Protein AF-R5EPJ8-F1 (afdb_monomer_lite)

Foldseek 3Di:
DADEAFAAQPQPPPHCPVVVVVLVVVVVVVVVVVDDPVRCVLRYYYDHHYPVVQVVVVHDNRRVSSVCLCVDVVSVVSVVVVPDD

Secondary structure (DSSP, 8-state):
--EEEE--TT-TTT-SHHHHHHHHHHHHHHHHTT--HHHHHHHEEEE---HHHHHTTT---HHHHGGGGGGSHHHHHHHHHH---

pLDDT: mean 93.03, std 7.12, range [50.31, 98.62]

Sequence (85 aa):
MAIYIYMADGDEYYGSAKARSAYENLHEAYENAGWSDADIDQVLRIETPNNAFFNEKGIYNYHGGANVVFDDPDNLNWVISHSKG

Radius of gyration: 14.04 Å; chains: 1; bounding box: 34×26×39 Å

Structure (mmCIF, N/CA/C/O backbone):
data_AF-R5EPJ8-F1
#
_entry.id   AF-R5EPJ8-F1
#
loop_
_atom_site.group_PDB
_atom_site.id
_atom_site.type_symbol
_atom_site.label_atom_id
_atom_site.label_alt_id
_atom_site.label_comp_id
_atom_site.label_asym_id
_atom_site.label_entity_id
_atom_site.label_seq_id
_atom_site.pdbx_PDB_ins_code
_atom_site.Cartn_x
_atom_site.Cartn_y
_atom_site.Cartn_z
_atom_site.occupancy
_atom_site.B_iso_or_equiv
_atom_site.auth_seq_id
_atom_site.auth_comp_id
_atom_site.auth_asym_id
_atom_site.auth_atom_id
_atom_site.pdbx_PDB_model_num
ATOM 1 N N . MET A 1 1 ? -13.394 -2.328 6.938 1.00 83.44 1 MET A N 1
ATOM 2 C CA . MET A 1 1 ? -12.964 -2.010 5.560 1.00 83.44 1 MET A CA 1
ATOM 3 C C . MET A 1 1 ? -11.466 -2.205 5.522 1.00 83.44 1 MET A C 1
ATOM 5 O O . MET A 1 1 ? -10.826 -1.727 6.447 1.00 83.44 1 MET A O 1
ATOM 9 N N . ALA A 1 2 ? -10.948 -2.928 4.532 1.00 93.38 2 ALA A N 1
ATOM 10 C CA . ALA A 1 2 ? -9.510 -3.081 4.340 1.00 93.38 2 ALA A CA 1
ATOM 11 C C . ALA A 1 2 ? -8.994 -2.000 3.377 1.00 93.38 2 ALA A C 1
ATOM 13 O O . ALA A 1 2 ? -9.708 -1.615 2.448 1.00 93.38 2 ALA A O 1
ATOM 14 N N . ILE A 1 3 ? -7.785 -1.499 3.616 1.00 95.81 3 ILE A N 1
ATOM 15 C CA . ILE A 1 3 ? -7.133 -0.443 2.844 1.00 95.81 3 ILE A CA 1
ATOM 16 C C . ILE A 1 3 ? -5.772 -0.962 2.389 1.00 95.81 3 ILE A C 1
ATOM 18 O O . ILE A 1 3 ? -4.921 -1.298 3.210 1.00 95.81 3 ILE A O 1
ATOM 22 N N . TYR A 1 4 ? -5.563 -0.983 1.075 1.00 95.44 4 TYR A N 1
ATOM 23 C CA . TYR A 1 4 ? -4.276 -1.312 0.479 1.00 95.44 4 TYR A CA 1
ATOM 24 C C . TYR A 1 4 ? -3.772 -0.135 -0.344 1.00 95.44 4 TYR A C 1
ATOM 26 O O . TYR A 1 4 ? -4.406 0.291 -1.309 1.00 95.44 4 TYR A O 1
ATOM 34 N N . ILE A 1 5 ? -2.628 0.396 0.066 1.00 95.44 5 ILE A N 1
ATOM 35 C CA . ILE A 1 5 ? -1.907 1.454 -0.623 1.00 95.44 5 ILE A CA 1
ATOM 36 C C . ILE A 1 5 ? -0.762 0.808 -1.409 1.00 95.44 5 ILE A C 1
ATOM 38 O O . ILE A 1 5 ? 0.163 0.256 -0.822 1.00 95.44 5 ILE A O 1
ATOM 42 N N . TYR A 1 6 ? -0.803 0.902 -2.734 1.00 95.19 6 TYR A N 1
ATOM 43 C CA . TYR A 1 6 ? 0.280 0.450 -3.605 1.00 95.19 6 TYR A CA 1
ATOM 44 C C . TYR A 1 6 ? 0.752 1.617 -4.467 1.00 95.19 6 TYR A C 1
ATOM 46 O O . TYR A 1 6 ? -0.042 2.219 -5.191 1.00 95.19 6 TYR A O 1
ATOM 54 N N . MET A 1 7 ? 2.030 1.973 -4.365 1.00 95.12 7 MET A N 1
ATOM 55 C CA . MET A 1 7 ? 2.599 3.119 -5.075 1.00 95.12 7 MET A CA 1
ATOM 56 C C . MET A 1 7 ? 4.072 2.874 -5.362 1.00 95.12 7 MET A C 1
ATOM 58 O O . MET A 1 7 ? 4.812 2.509 -4.460 1.00 95.12 7 MET A O 1
ATOM 62 N N . ALA A 1 8 ? 4.529 3.104 -6.589 1.00 95.19 8 ALA A N 1
ATOM 63 C CA . ALA A 1 8 ? 5.954 3.005 -6.875 1.00 95.19 8 ALA A CA 1
ATOM 64 C C . ALA A 1 8 ? 6.753 4.007 -6.024 1.00 95.19 8 ALA A C 1
ATOM 66 O O . ALA A 1 8 ? 6.371 5.171 -5.907 1.00 95.19 8 ALA A O 1
ATOM 67 N N . ASP A 1 9 ? 7.875 3.575 -5.443 1.00 95.44 9 ASP A N 1
ATOM 68 C CA . ASP A 1 9 ? 8.689 4.452 -4.596 1.00 95.44 9 ASP A CA 1
ATOM 69 C C . ASP A 1 9 ? 9.212 5.667 -5.372 1.00 95.44 9 ASP A C 1
ATOM 71 O O . ASP A 1 9 ? 9.151 6.801 -4.895 1.00 95.44 9 ASP A O 1
ATOM 75 N N . GLY A 1 10 ? 9.659 5.414 -6.604 1.00 93.06 10 GLY A N 1
ATOM 76 C CA . GLY A 1 10 ? 10.149 6.416 -7.541 1.00 93.06 10 GLY A CA 1
ATOM 77 C C . GLY A 1 10 ? 9.091 6.976 -8.487 1.00 93.06 10 GLY A C 1
ATOM 78 O O . GLY A 1 10 ? 9.474 7.415 -9.568 1.00 93.06 10 GLY A O 1
ATOM 79 N N . ASP A 1 11 ? 7.800 6.945 -8.123 1.00 92.81 11 ASP A N 1
ATOM 80 C CA . ASP A 1 11 ? 6.737 7.624 -8.882 1.00 92.81 11 ASP A CA 1
ATOM 81 C C . ASP A 1 11 ? 7.179 9.039 -9.290 1.00 92.81 11 ASP A C 1
ATOM 83 O O . ASP A 1 11 ? 7.540 9.865 -8.448 1.00 92.81 11 ASP A O 1
ATOM 87 N N . GLU A 1 12 ? 7.169 9.316 -10.593 1.00 90.38 12 GLU A N 1
ATOM 88 C CA . GLU A 1 12 ? 7.800 10.508 -11.156 1.00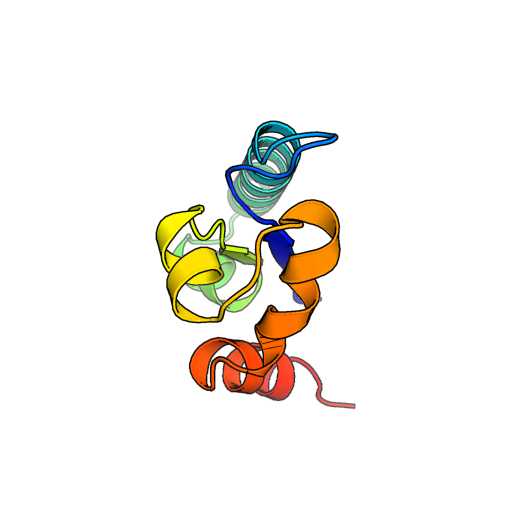 90.38 12 GLU A CA 1
ATOM 89 C C . GLU A 1 12 ? 7.001 11.797 -10.915 1.00 90.38 12 GLU A C 1
ATOM 91 O O . GLU A 1 12 ? 7.546 12.892 -11.069 1.00 90.38 12 GLU A O 1
ATOM 96 N N . TYR A 1 13 ? 5.721 11.694 -10.544 1.00 88.81 13 TYR A N 1
ATOM 97 C CA . TYR A 1 13 ? 4.854 12.850 -10.312 1.00 88.81 13 TYR A CA 1
ATOM 98 C C . TYR A 1 13 ? 4.794 13.247 -8.842 1.00 88.81 13 TYR A C 1
ATOM 100 O O . TYR A 1 13 ? 4.777 14.439 -8.522 1.00 88.81 13 TYR A O 1
ATOM 108 N N . TYR A 1 14 ? 4.726 12.264 -7.947 1.00 87.06 14 TYR A N 1
ATOM 109 C CA . TYR A 1 14 ? 4.442 12.505 -6.534 1.00 87.06 14 TYR A CA 1
ATOM 110 C C . TYR A 1 14 ? 5.448 11.850 -5.586 1.00 87.06 14 TYR A C 1
ATOM 112 O O . TYR A 1 14 ? 5.525 12.268 -4.424 1.00 87.06 14 TYR A O 1
ATOM 120 N N . GLY A 1 15 ? 6.204 10.849 -6.052 1.00 90.88 15 GLY A N 1
ATOM 121 C CA . GLY A 1 15 ? 6.912 9.912 -5.182 1.00 90.88 15 GLY A CA 1
ATOM 122 C C . GLY A 1 15 ? 5.968 9.216 -4.190 1.00 90.88 15 GLY A C 1
ATOM 123 O O . GLY A 1 15 ? 4.755 9.425 -4.179 1.00 90.88 15 GLY A O 1
ATOM 124 N N . SER A 1 16 ? 6.525 8.423 -3.281 1.00 95.00 16 SER A N 1
ATOM 125 C CA . SER A 1 16 ? 5.749 7.639 -2.306 1.00 95.00 16 SER A CA 1
ATOM 126 C C . SER A 1 16 ? 5.508 8.325 -0.954 1.00 95.00 16 SER A C 1
ATOM 128 O O . SER A 1 16 ? 4.797 7.788 -0.102 1.00 95.00 16 SER A O 1
ATOM 130 N N . ALA A 1 17 ? 6.068 9.516 -0.718 1.00 95.88 17 ALA A N 1
ATOM 131 C CA . ALA A 1 17 ? 6.036 10.159 0.600 1.00 95.88 17 ALA A CA 1
ATOM 132 C C . ALA A 1 17 ? 4.606 10.411 1.115 1.00 95.88 17 ALA A C 1
ATOM 134 O O . ALA A 1 17 ? 4.312 10.185 2.287 1.00 95.88 17 ALA A O 1
ATOM 135 N N . LYS A 1 18 ? 3.688 10.824 0.231 1.00 94.75 18 LYS A N 1
ATOM 136 C CA . LYS A 1 18 ? 2.278 11.027 0.605 1.00 94.75 18 LYS A CA 1
ATOM 137 C C . LYS A 1 18 ? 1.561 9.719 0.933 1.00 94.75 18 LYS A C 1
ATOM 139 O O . LYS A 1 18 ? 0.751 9.705 1.853 1.00 94.75 18 LYS A O 1
ATOM 144 N N . ALA A 1 19 ? 1.862 8.641 0.211 1.00 95.56 19 ALA A N 1
ATOM 145 C CA . ALA A 1 19 ? 1.312 7.317 0.489 1.00 95.56 19 ALA A CA 1
ATOM 146 C C . ALA A 1 19 ? 1.765 6.806 1.865 1.00 95.56 19 ALA A C 1
ATOM 148 O O . ALA A 1 19 ? 0.937 6.335 2.640 1.00 95.56 19 ALA A O 1
ATOM 149 N N . ARG A 1 20 ? 3.050 6.987 2.201 1.00 97.50 20 ARG A N 1
ATOM 150 C CA . ARG A 1 20 ? 3.597 6.644 3.525 1.00 97.50 20 ARG A CA 1
ATOM 151 C C . ARG A 1 20 ? 2.94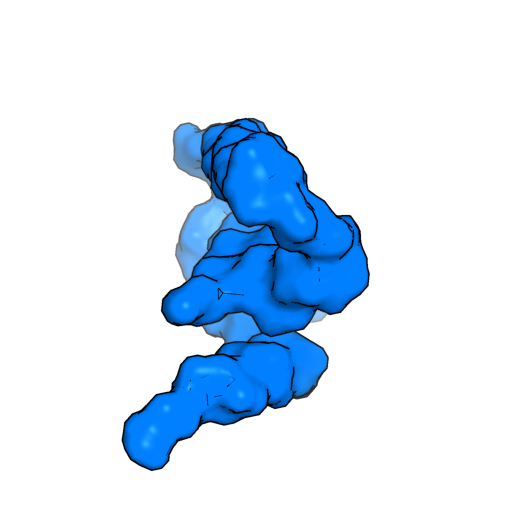0 7.444 4.643 1.00 97.50 20 ARG A C 1
ATOM 153 O O . ARG A 1 20 ? 2.434 6.850 5.582 1.00 97.50 20 ARG A O 1
ATOM 160 N N . SER A 1 21 ? 2.831 8.762 4.487 1.00 98.06 21 SER A N 1
ATOM 161 C CA . SER A 1 21 ? 2.153 9.595 5.486 1.00 98.06 21 SER A CA 1
ATOM 162 C C . SER A 1 21 ? 0.671 9.226 5.649 1.00 98.06 21 SER A C 1
ATOM 164 O O . SER A 1 21 ? 0.150 9.237 6.759 1.00 98.06 21 SER A O 1
ATOM 166 N N . ALA A 1 22 ? -0.026 8.856 4.568 1.00 97.88 22 ALA A N 1
ATOM 167 C CA . ALA A 1 22 ? -1.401 8.368 4.662 1.00 97.88 22 ALA A CA 1
ATOM 168 C C . ALA A 1 22 ? -1.498 7.043 5.437 1.00 97.88 22 ALA A C 1
ATOM 170 O O . ALA A 1 22 ? -2.396 6.903 6.264 1.00 97.88 22 ALA A O 1
ATOM 171 N N . TYR A 1 23 ? -0.578 6.103 5.198 1.00 98.38 23 TYR A N 1
ATOM 172 C CA . TYR A 1 23 ? -0.487 4.858 5.964 1.00 98.38 23 TYR A CA 1
ATOM 173 C C . TYR A 1 23 ? -0.240 5.131 7.452 1.00 98.38 23 TYR A C 1
ATOM 175 O O . TYR A 1 23 ? -0.995 4.642 8.283 1.00 98.38 23 TYR A O 1
ATOM 183 N N . GLU A 1 24 ? 0.754 5.959 7.779 1.00 98.44 24 GLU A N 1
ATOM 184 C CA . GLU A 1 24 ? 1.116 6.301 9.162 1.00 98.44 24 GLU A CA 1
ATOM 185 C C . GLU A 1 24 ? -0.060 6.940 9.913 1.00 98.44 24 GLU A C 1
ATOM 187 O O . GLU A 1 24 ? -0.409 6.496 11.002 1.00 98.44 24 GLU A O 1
ATOM 192 N N . ASN A 1 25 ? -0.743 7.910 9.297 1.00 98.44 25 ASN A N 1
ATOM 193 C CA . ASN A 1 25 ? -1.907 8.559 9.907 1.00 98.44 25 ASN A CA 1
ATOM 194 C C . ASN A 1 25 ? -3.084 7.588 10.122 1.00 98.44 25 ASN A C 1
ATOM 196 O O . ASN A 1 25 ? -3.839 7.731 11.083 1.00 98.44 25 ASN A O 1
ATOM 200 N N . LEU A 1 26 ? -3.285 6.622 9.217 1.00 98.31 26 LEU A N 1
ATOM 201 C CA . LEU A 1 26 ? -4.319 5.593 9.375 1.00 98.31 26 LEU A CA 1
ATOM 202 C C . LEU A 1 26 ? -3.948 4.599 10.478 1.00 98.31 26 LEU A C 1
ATOM 204 O O . LEU A 1 26 ? -4.811 4.252 11.280 1.00 98.31 26 LEU A O 1
ATOM 208 N N . HIS A 1 27 ? -2.686 4.174 10.529 1.00 98.50 27 HIS A N 1
ATOM 209 C CA . HIS A 1 27 ? -2.164 3.297 11.573 1.00 98.50 27 HIS A CA 1
ATOM 210 C C . HIS A 1 27 ? -2.349 3.935 12.955 1.00 98.50 27 HIS A C 1
ATOM 212 O O . HIS A 1 27 ? -3.004 3.351 13.815 1.00 98.50 27 HIS A O 1
ATOM 218 N N . GLU A 1 28 ? -1.917 5.190 13.113 1.00 98.62 28 GLU A N 1
ATOM 219 C CA . GLU A 1 28 ? -2.082 5.959 14.350 1.00 98.62 28 GLU A CA 1
ATOM 220 C C . GLU A 1 28 ? -3.563 6.104 14.738 1.00 98.62 28 GLU A C 1
ATOM 222 O O . GLU A 1 28 ? -3.931 6.019 15.912 1.00 98.62 28 GLU A O 1
ATOM 227 N N . ALA A 1 29 ? -4.458 6.294 13.764 1.00 98.44 29 ALA A N 1
ATOM 228 C CA . ALA A 1 29 ? -5.891 6.357 14.032 1.00 98.44 29 ALA A CA 1
ATOM 229 C C . ALA A 1 29 ? -6.451 5.025 14.570 1.00 98.44 29 ALA A C 1
ATOM 231 O O . ALA A 1 29 ? -7.314 5.048 15.452 1.00 98.44 29 ALA A O 1
ATOM 232 N N . TYR A 1 30 ? -5.969 3.879 14.077 1.00 98.44 30 TYR A N 1
ATOM 233 C CA . TYR A 1 30 ? -6.350 2.568 14.605 1.00 98.44 30 TYR A CA 1
ATOM 234 C C . TYR A 1 30 ? -5.777 2.314 16.004 1.00 98.44 30 TYR A C 1
ATOM 236 O O . TYR A 1 30 ? -6.518 1.875 16.888 1.00 98.44 30 TYR A O 1
ATOM 244 N N . GLU A 1 31 ? -4.506 2.643 16.238 1.00 98.56 31 GLU A N 1
ATOM 245 C CA . GLU A 1 31 ? -3.873 2.543 17.562 1.00 98.56 31 GLU A CA 1
ATOM 246 C C . GLU A 1 31 ? -4.629 3.390 18.596 1.00 98.56 31 GLU A C 1
ATOM 248 O O . GLU A 1 31 ? -4.987 2.909 19.672 1.00 98.56 31 GLU A O 1
ATOM 253 N N . ASN A 1 32 ? -4.985 4.629 18.238 1.00 98.56 32 ASN A N 1
ATOM 254 C CA . ASN A 1 32 ? -5.791 5.519 19.081 1.00 98.56 32 ASN A CA 1
ATOM 255 C C . ASN A 1 32 ? -7.215 4.991 19.333 1.00 98.56 32 ASN A C 1
ATOM 257 O O . ASN A 1 32 ? -7.839 5.347 20.335 1.00 98.56 32 ASN A O 1
ATOM 261 N N . ALA A 1 33 ? -7.733 4.133 18.452 1.00 98.12 33 ALA A N 1
ATOM 262 C CA . ALA A 1 33 ? -8.992 3.416 18.644 1.00 98.12 33 ALA A CA 1
ATOM 263 C C . ALA A 1 33 ? -8.837 2.126 19.479 1.00 98.12 33 ALA A C 1
ATOM 265 O O . ALA A 1 33 ? -9.828 1.428 19.706 1.00 98.12 33 ALA A O 1
ATOM 266 N N . GLY A 1 34 ? -7.626 1.811 19.950 1.00 98.50 34 GLY A N 1
ATOM 267 C CA . GLY A 1 34 ? -7.324 0.671 20.815 1.00 98.50 34 GLY A CA 1
ATOM 268 C C . GLY A 1 34 ? -7.028 -0.635 20.077 1.00 98.50 34 GLY A C 1
ATOM 269 O O . GLY A 1 34 ? -7.120 -1.698 20.691 1.00 98.50 34 GLY A O 1
ATOM 270 N N . TRP A 1 35 ? -6.719 -0.580 18.780 1.00 98.50 35 TRP A N 1
ATOM 271 C CA . TRP A 1 35 ? -6.344 -1.760 17.999 1.00 98.50 35 TRP A CA 1
ATOM 272 C C . TRP A 1 35 ? -4.882 -2.131 18.245 1.00 98.50 35 TRP A C 1
ATOM 274 O O . TRP A 1 35 ? -4.056 -1.265 18.524 1.00 98.50 35 TRP A O 1
ATOM 284 N N . SER A 1 36 ? -4.569 -3.423 18.143 1.00 98.31 36 SER A N 1
ATOM 285 C CA . SER A 1 36 ? -3.186 -3.901 18.164 1.00 98.31 36 SER A CA 1
ATOM 286 C C . SER A 1 36 ? -2.575 -3.865 16.765 1.00 98.31 36 SER A C 1
ATOM 288 O O . SER A 1 36 ? -3.302 -4.043 15.789 1.00 98.31 36 SER A O 1
ATOM 290 N N . ASP A 1 37 ? -1.249 -3.740 16.659 1.00 97.88 37 ASP A N 1
ATOM 291 C CA . ASP A 1 37 ? -0.534 -3.823 15.372 1.00 97.88 37 ASP A CA 1
ATOM 292 C C . ASP A 1 37 ? -0.928 -5.077 14.580 1.00 97.88 37 ASP A C 1
ATOM 294 O O . ASP A 1 37 ? -1.189 -5.012 13.385 1.00 97.88 37 ASP A O 1
ATOM 298 N N . ALA A 1 38 ? -1.092 -6.215 15.262 1.00 97.44 38 ALA A N 1
ATOM 299 C CA . ALA A 1 38 ? -1.483 -7.471 14.627 1.00 97.44 38 ALA A CA 1
ATOM 300 C C . ALA A 1 38 ? -2.904 -7.442 14.033 1.00 97.44 38 ALA A C 1
ATOM 302 O O . ALA A 1 38 ? -3.169 -8.139 13.052 1.00 97.44 38 ALA A O 1
ATOM 303 N N . ASP A 1 39 ? -3.824 -6.670 14.621 1.00 97.44 39 ASP A N 1
ATOM 304 C CA . ASP A 1 39 ? -5.165 -6.460 14.065 1.00 97.44 39 ASP A CA 1
ATOM 305 C C . ASP A 1 39 ? -5.135 -5.428 12.927 1.00 97.44 39 ASP A C 1
ATOM 307 O O . ASP A 1 39 ? -5.891 -5.549 11.961 1.00 97.44 39 ASP A O 1
ATOM 311 N N . ILE A 1 40 ? -4.253 -4.427 13.019 1.00 98.06 40 ILE A N 1
ATOM 312 C CA . ILE A 1 40 ? -4.062 -3.396 11.991 1.00 98.06 40 ILE A CA 1
ATOM 313 C C . ILE A 1 40 ? -3.451 -4.006 10.728 1.00 98.06 40 ILE A C 1
ATOM 315 O O . ILE A 1 40 ? -3.987 -3.789 9.642 1.00 98.06 40 ILE A O 1
ATOM 319 N N . ASP A 1 41 ? -2.420 -4.840 10.864 1.00 95.69 41 ASP A N 1
ATOM 320 C CA . ASP A 1 41 ? -1.734 -5.537 9.766 1.00 95.69 41 ASP A CA 1
ATOM 321 C C . ASP A 1 41 ? -2.683 -6.405 8.923 1.00 95.69 41 ASP A C 1
ATOM 323 O O . ASP A 1 41 ? -2.434 -6.675 7.743 1.00 95.69 41 ASP A O 1
ATOM 327 N N . GLN A 1 42 ? -3.804 -6.845 9.504 1.00 95.06 42 GLN A N 1
ATOM 328 C CA . GLN A 1 42 ? -4.826 -7.581 8.762 1.00 95.06 42 GLN A CA 1
ATOM 329 C C . GLN A 1 42 ? -5.602 -6.679 7.802 1.00 95.06 42 GLN A C 1
ATOM 331 O O . GLN A 1 42 ? -6.014 -7.146 6.747 1.00 95.06 42 GLN A O 1
ATOM 336 N N . VAL A 1 43 ? -5.808 -5.402 8.133 1.00 96.12 43 VAL A N 1
ATOM 337 C CA . VAL A 1 43 ? -6.725 -4.513 7.400 1.00 96.12 43 VAL A CA 1
ATOM 338 C C . VAL A 1 43 ? -6.047 -3.332 6.714 1.00 96.12 43 VAL A C 1
ATOM 340 O O . VAL A 1 43 ? -6.670 -2.722 5.847 1.00 96.12 43 VAL A O 1
ATOM 343 N N . LEU A 1 44 ? -4.807 -3.000 7.061 1.00 97.56 44 LEU A N 1
ATOM 344 C CA . LEU A 1 44 ? -4.068 -1.871 6.511 1.00 97.56 44 LEU A CA 1
ATOM 345 C C . LEU A 1 44 ? -2.719 -2.352 5.975 1.00 97.56 44 LEU A C 1
ATOM 347 O O . LEU A 1 44 ? -1.892 -2.863 6.718 1.00 97.56 44 LEU A O 1
ATOM 351 N N . ARG A 1 45 ? -2.482 -2.160 4.675 1.00 96.75 45 ARG A N 1
ATOM 352 C CA . ARG A 1 45 ? -1.223 -2.538 4.018 1.00 96.75 45 ARG A CA 1
ATOM 353 C C . ARG A 1 45 ? -0.710 -1.398 3.153 1.00 96.75 45 ARG A C 1
ATOM 355 O O . ARG A 1 45 ? -1.484 -0.751 2.443 1.00 96.75 45 ARG A O 1
ATOM 362 N N . ILE A 1 46 ? 0.603 -1.189 3.166 1.00 96.62 46 ILE A N 1
ATOM 363 C CA . ILE A 1 46 ? 1.299 -0.346 2.195 1.00 96.62 46 ILE A CA 1
ATOM 364 C C . ILE A 1 46 ? 2.424 -1.127 1.530 1.00 96.62 46 ILE A C 1
ATOM 366 O O . ILE A 1 46 ? 3.186 -1.823 2.194 1.00 96.62 46 ILE A O 1
ATOM 370 N N . GLU A 1 47 ? 2.568 -0.953 0.223 1.00 95.88 47 GLU A N 1
ATOM 371 C CA . GLU A 1 47 ? 3.745 -1.401 -0.507 1.00 95.88 47 GLU A CA 1
ATOM 372 C C . GLU A 1 47 ? 4.272 -0.314 -1.423 1.00 95.88 47 GLU A C 1
ATOM 374 O O . GLU A 1 47 ? 3.524 0.351 -2.145 1.00 95.88 47 GLU A O 1
ATOM 379 N N . THR A 1 48 ? 5.596 -0.153 -1.382 1.00 95.75 48 THR A N 1
ATOM 380 C CA . THR A 1 48 ? 6.311 0.832 -2.194 1.00 95.75 48 THR A CA 1
ATOM 381 C C . THR A 1 48 ? 7.519 0.213 -2.892 1.00 95.75 48 THR A C 1
ATOM 383 O O . THR A 1 48 ? 8.654 0.440 -2.471 1.00 95.75 48 THR A O 1
ATOM 386 N N . PRO A 1 49 ? 7.310 -0.617 -3.934 1.00 95.50 49 PRO A N 1
ATOM 387 C CA . PRO A 1 49 ? 8.414 -1.231 -4.659 1.00 95.50 49 PRO A CA 1
ATOM 388 C C . PRO A 1 49 ? 9.305 -0.171 -5.302 1.00 95.50 49 PRO A C 1
ATOM 390 O O . PRO A 1 49 ? 8.838 0.874 -5.763 1.00 95.50 49 PRO A O 1
ATOM 393 N N . ASN A 1 50 ? 10.604 -0.444 -5.334 1.00 95.31 50 ASN A N 1
ATOM 394 C CA . ASN A 1 50 ? 11.583 0.466 -5.913 1.00 95.31 50 ASN A CA 1
ATOM 395 C C . ASN A 1 50 ? 11.672 0.312 -7.440 1.00 95.31 50 ASN A C 1
ATOM 397 O O . ASN A 1 50 ? 11.120 -0.610 -8.039 1.00 95.31 50 ASN A O 1
ATOM 401 N N . ASN A 1 51 ? 12.438 1.194 -8.074 1.00 94.81 51 ASN A N 1
ATOM 402 C CA . ASN A 1 51 ? 12.615 1.186 -9.524 1.00 94.81 51 ASN A CA 1
ATOM 403 C C . ASN A 1 51 ? 13.216 -0.127 -10.048 1.00 94.81 51 ASN A C 1
ATOM 405 O O . ASN A 1 51 ? 12.892 -0.531 -11.157 1.00 94.81 51 ASN A O 1
ATOM 409 N N . ALA A 1 52 ? 14.067 -0.815 -9.275 1.00 96.19 52 ALA A N 1
ATOM 410 C CA . ALA A 1 52 ? 14.666 -2.078 -9.712 1.00 96.19 52 ALA A CA 1
ATOM 411 C C . ALA A 1 52 ? 13.599 -3.162 -9.938 1.00 96.19 52 ALA A C 1
ATOM 413 O O . ALA A 1 52 ? 13.619 -3.811 -10.980 1.00 96.19 52 ALA A O 1
ATOM 414 N N . PHE A 1 53 ? 12.615 -3.266 -9.038 1.00 94.19 53 PHE A N 1
ATOM 415 C CA . PHE A 1 53 ? 11.473 -4.175 -9.188 1.00 94.19 53 PHE A CA 1
ATOM 416 C C . PHE A 1 53 ? 10.693 -3.940 -10.494 1.00 94.19 53 PHE A C 1
ATOM 418 O O . PHE A 1 53 ? 10.326 -4.890 -11.186 1.00 94.19 53 PHE A O 1
ATOM 425 N N . PHE A 1 54 ? 10.451 -2.677 -10.859 1.00 94.62 54 PHE A N 1
ATOM 426 C CA . PHE A 1 54 ? 9.751 -2.334 -12.103 1.00 94.62 54 PHE A CA 1
ATOM 427 C C . PHE A 1 54 ? 10.629 -2.551 -13.341 1.00 94.62 54 PHE A C 1
ATOM 429 O O . PHE A 1 54 ? 10.165 -3.090 -14.348 1.00 94.62 54 PHE A O 1
ATOM 436 N N . ASN A 1 55 ? 11.914 -2.208 -13.251 1.00 95.25 55 ASN A N 1
ATOM 437 C CA . ASN A 1 55 ? 12.872 -2.358 -14.344 1.00 95.25 55 ASN A CA 1
ATOM 438 C C . ASN A 1 55 ? 13.054 -3.824 -14.754 1.00 95.25 55 ASN A C 1
ATOM 440 O O . ASN A 1 55 ? 13.142 -4.114 -15.946 1.00 95.25 55 ASN A O 1
ATOM 444 N N . GLU A 1 56 ? 13.056 -4.757 -13.797 1.00 95.31 56 GLU A N 1
ATOM 445 C CA . GLU A 1 56 ? 13.091 -6.205 -14.065 1.00 95.31 56 GLU A CA 1
ATOM 446 C C . GLU A 1 56 ? 11.889 -6.687 -14.896 1.00 95.31 56 GLU A C 1
ATOM 448 O O . GLU A 1 56 ? 11.974 -7.701 -15.589 1.00 95.31 56 GLU A O 1
ATOM 453 N N . LYS A 1 57 ? 10.784 -5.934 -14.877 1.00 92.69 57 LYS A N 1
ATOM 454 C CA . LYS A 1 57 ? 9.552 -6.195 -15.634 1.00 92.69 57 LYS A CA 1
ATOM 455 C C . LYS A 1 57 ? 9.453 -5.362 -16.920 1.00 92.69 57 LYS A C 1
ATOM 457 O O . LYS A 1 57 ? 8.428 -5.400 -17.594 1.00 92.69 57 LYS A O 1
ATOM 462 N N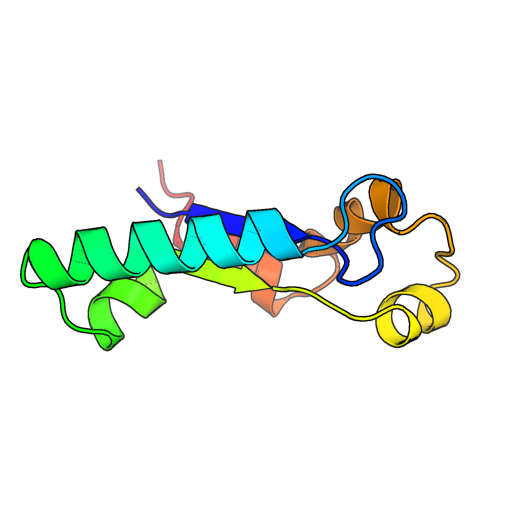 . GLY A 1 58 ? 10.499 -4.606 -17.267 1.00 94.75 58 GLY A N 1
ATOM 463 C CA . GLY A 1 58 ? 10.522 -3.720 -18.434 1.00 94.75 58 GLY A CA 1
ATOM 464 C C . GLY A 1 58 ? 9.666 -2.456 -18.283 1.00 94.75 58 GLY A C 1
ATOM 465 O O . GLY A 1 58 ? 9.296 -1.849 -19.288 1.00 94.75 58 GLY A O 1
ATOM 466 N N . ILE A 1 59 ? 9.335 -2.065 -17.048 1.00 94.44 59 ILE A N 1
ATOM 467 C CA . ILE A 1 59 ? 8.505 -0.898 -16.736 1.00 94.44 59 ILE A CA 1
ATOM 468 C C . ILE A 1 59 ? 9.402 0.256 -16.297 1.00 94.44 59 ILE A C 1
ATOM 470 O O . ILE A 1 59 ? 10.150 0.132 -15.332 1.00 94.44 59 ILE A O 1
ATOM 474 N N . TYR A 1 60 ? 9.268 1.392 -16.981 1.00 93.50 60 TYR A N 1
ATOM 475 C CA . TYR A 1 60 ? 10.057 2.607 -16.731 1.00 93.50 60 TYR A CA 1
ATOM 476 C C . TYR A 1 60 ? 9.195 3.865 -16.543 1.00 93.50 60 TYR A C 1
ATOM 478 O O . TYR A 1 60 ? 9.735 4.960 -16.435 1.00 93.50 60 TYR A O 1
ATOM 486 N N . ASN A 1 61 ? 7.866 3.716 -16.561 1.00 92.06 61 ASN A N 1
ATOM 487 C CA . ASN A 1 61 ? 6.888 4.748 -16.223 1.00 92.06 61 ASN A CA 1
ATOM 488 C C . ASN A 1 61 ? 6.248 4.396 -14.873 1.00 92.06 61 ASN A C 1
ATOM 490 O O . ASN A 1 61 ? 5.145 3.855 -14.820 1.00 92.06 61 ASN A O 1
ATOM 494 N N . TYR A 1 62 ? 6.944 4.649 -13.773 1.00 91.56 62 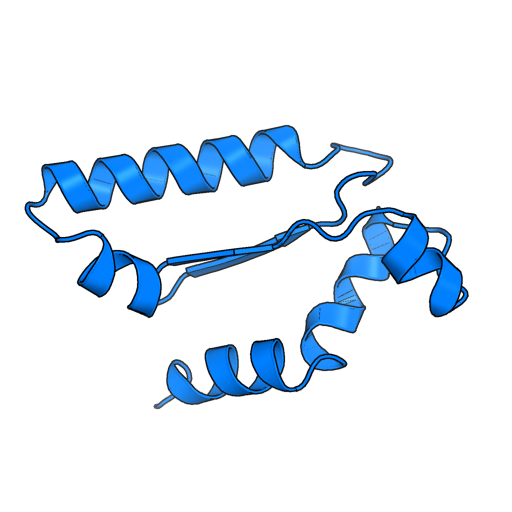TYR A N 1
ATOM 495 C CA . TYR A 1 62 ? 6.595 4.108 -12.458 1.00 91.56 62 TYR A CA 1
ATOM 496 C C . TYR A 1 62 ? 5.208 4.549 -11.975 1.00 91.56 62 TYR A C 1
ATOM 498 O O . TYR A 1 62 ? 4.472 3.728 -11.424 1.00 91.56 62 TYR A O 1
ATOM 506 N N . HIS A 1 63 ? 4.791 5.780 -12.291 1.00 90.69 63 HIS A N 1
ATOM 507 C CA . HIS A 1 63 ? 3.432 6.263 -12.023 1.00 90.69 63 HIS A CA 1
ATOM 508 C C . HIS A 1 63 ? 2.340 5.397 -12.676 1.00 90.69 63 HIS A C 1
ATOM 510 O O . HIS A 1 63 ? 1.338 5.054 -12.054 1.00 90.69 63 HIS A O 1
AT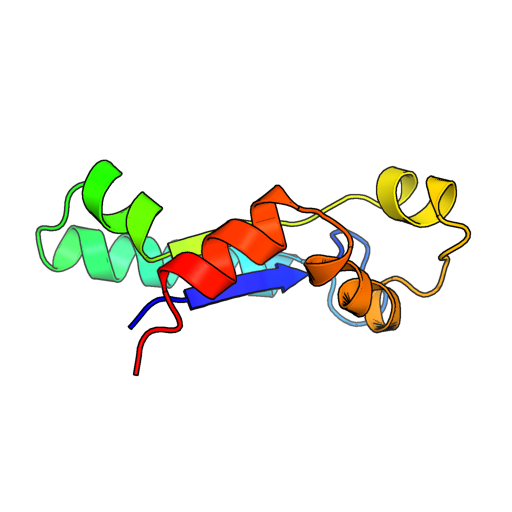OM 516 N N . GLY A 1 64 ? 2.539 5.003 -13.939 1.00 86.81 64 GLY A N 1
ATOM 517 C CA . GLY A 1 64 ? 1.619 4.114 -14.663 1.00 86.81 64 GLY A CA 1
ATOM 518 C C . GLY A 1 64 ? 1.880 2.623 -14.418 1.00 86.81 64 GLY A C 1
ATOM 519 O O . GLY A 1 64 ? 1.036 1.782 -14.734 1.00 86.81 64 GLY A O 1
ATOM 520 N N . GLY A 1 65 ? 3.046 2.295 -13.864 1.00 85.31 65 GLY A N 1
ATOM 521 C CA . GLY A 1 65 ? 3.533 0.944 -13.613 1.00 85.31 65 GLY A CA 1
ATOM 522 C C . GLY A 1 65 ? 2.891 0.264 -12.409 1.00 85.31 65 GLY A C 1
ATOM 523 O O . GLY A 1 65 ? 2.937 -0.958 -12.312 1.00 85.31 65 GLY A O 1
ATOM 524 N N . ALA A 1 66 ? 2.238 1.022 -11.524 1.00 82.12 66 ALA A N 1
ATOM 525 C CA . ALA A 1 66 ? 1.586 0.498 -10.323 1.00 82.12 66 ALA A CA 1
ATOM 526 C C . ALA A 1 66 ? 0.476 -0.544 -10.601 1.00 82.12 66 ALA A C 1
ATOM 528 O O . ALA A 1 66 ? 0.089 -1.284 -9.701 1.00 82.12 66 ALA A O 1
ATOM 529 N N . ASN A 1 67 ? 0.007 -0.663 -11.849 1.00 83.88 67 ASN A N 1
ATOM 530 C CA . ASN A 1 67 ? -0.981 -1.663 -12.268 1.00 83.88 67 ASN A CA 1
ATOM 531 C C . ASN A 1 67 ? -0.521 -3.121 -12.078 1.00 83.88 67 ASN A C 1
ATOM 533 O O . ASN A 1 67 ? -1.364 -4.009 -11.991 1.00 83.88 67 ASN A O 1
ATOM 537 N N . VAL A 1 68 ? 0.789 -3.368 -11.958 1.00 90.44 68 VAL A N 1
ATOM 538 C CA . VAL A 1 68 ? 1.343 -4.712 -11.700 1.00 90.44 68 VAL A CA 1
ATOM 539 C C . VAL A 1 68 ? 1.081 -5.230 -10.285 1.00 90.44 68 VAL A C 1
ATOM 541 O O . VAL A 1 68 ? 1.514 -6.328 -9.956 1.00 90.44 68 VAL A O 1
ATOM 544 N N . VAL A 1 69 ? 0.389 -4.466 -9.431 1.00 90.56 69 VAL A N 1
ATOM 545 C CA . VAL A 1 69 ? 0.028 -4.892 -8.068 1.00 90.56 69 VAL A CA 1
ATOM 546 C C . VAL A 1 69 ? -0.621 -6.278 -8.040 1.00 90.56 69 VAL A C 1
ATOM 548 O O . VAL A 1 69 ? -0.349 -7.048 -7.130 1.00 90.56 69 VAL A O 1
ATOM 551 N N . PHE A 1 70 ? -1.424 -6.627 -9.050 1.00 88.88 70 PHE A N 1
ATOM 552 C CA . PHE A 1 70 ? -2.102 -7.926 -9.134 1.00 88.88 70 PHE A CA 1
ATOM 553 C C . PHE A 1 70 ? -1.292 -9.019 -9.840 1.00 88.88 70 PHE A C 1
ATOM 555 O O . PHE A 1 70 ? -1.728 -10.169 -9.858 1.00 88.88 70 PHE A O 1
ATOM 562 N N . ASP A 1 71 ? -0.126 -8.684 -10.396 1.00 90.88 71 ASP A N 1
ATOM 563 C CA . ASP A 1 71 ? 0.802 -9.672 -10.956 1.00 90.88 71 ASP A CA 1
ATOM 564 C C . ASP A 1 71 ? 1.577 -10.404 -9.847 1.00 90.88 71 ASP A C 1
ATOM 566 O O . ASP A 1 71 ? 2.167 -11.456 -10.097 1.00 90.88 71 ASP A O 1
ATOM 570 N N . ASP A 1 72 ? 1.579 -9.859 -8.625 1.00 90.25 72 ASP A N 1
ATOM 571 C CA . ASP A 1 72 ? 2.109 -10.507 -7.429 1.00 90.25 72 ASP A CA 1
ATOM 572 C C . ASP A 1 72 ? 1.007 -11.349 -6.741 1.00 90.25 72 ASP A C 1
ATOM 574 O O . ASP A 1 72 ? -0.019 -10.802 -6.311 1.00 90.25 72 ASP A O 1
ATOM 578 N N . PRO A 1 73 ? 1.184 -12.681 -6.621 1.00 91.81 73 PRO A N 1
ATOM 579 C CA . PRO A 1 73 ? 0.202 -13.555 -5.988 1.00 91.81 73 PRO A CA 1
ATOM 580 C C . PRO A 1 73 ? -0.120 -13.189 -4.538 1.00 91.81 73 PRO A C 1
ATOM 582 O O . PRO A 1 73 ? -1.267 -13.359 -4.126 1.00 91.81 73 PRO A O 1
ATOM 585 N N . ASP A 1 74 ? 0.836 -12.682 -3.759 1.00 92.50 74 ASP A N 1
ATOM 586 C CA . ASP A 1 74 ? 0.615 -12.339 -2.350 1.00 92.50 74 ASP A CA 1
ATOM 587 C C . ASP A 1 74 ? -0.264 -11.091 -2.222 1.00 92.50 74 ASP A C 1
ATOM 589 O O . ASP A 1 74 ? -1.112 -10.990 -1.328 1.00 92.50 74 ASP A O 1
ATOM 593 N N . ASN A 1 75 ? -0.124 -10.163 -3.165 1.00 93.00 75 ASN A N 1
ATOM 594 C CA . ASN A 1 75 ? -0.939 -8.955 -3.250 1.00 93.00 75 ASN A CA 1
ATOM 595 C C . ASN A 1 75 ? -2.359 -9.281 -3.705 1.00 93.00 75 ASN A C 1
ATOM 597 O O . ASN A 1 75 ? -3.334 -8.848 -3.082 1.00 93.00 75 ASN A O 1
ATOM 601 N N . LEU A 1 76 ? -2.487 -10.111 -4.743 1.00 92.81 76 LEU A N 1
ATOM 602 C CA . LEU A 1 76 ? -3.777 -10.597 -5.218 1.00 92.81 76 LEU A CA 1
ATOM 603 C C . LEU A 1 76 ? -4.517 -11.387 -4.127 1.00 92.81 76 LEU A C 1
ATOM 605 O O . LEU A 1 76 ? -5.695 -11.131 -3.876 1.00 92.81 76 LEU A O 1
ATOM 609 N N . ASN A 1 77 ? -3.832 -12.306 -3.443 1.00 92.50 77 ASN A N 1
ATOM 610 C CA . ASN A 1 77 ? -4.421 -13.119 -2.378 1.00 92.50 77 ASN A CA 1
ATOM 611 C C . ASN A 1 77 ? -4.903 -12.265 -1.201 1.00 92.50 77 ASN A C 1
ATOM 613 O O . ASN A 1 77 ? -5.987 -12.518 -0.672 1.00 92.50 77 ASN A O 1
ATOM 617 N N . TRP A 1 78 ? -4.143 -11.236 -0.819 1.00 93.81 78 TRP A N 1
ATOM 618 C CA . TRP A 1 78 ? -4.554 -10.298 0.225 1.00 93.81 78 TRP A CA 1
ATOM 619 C C . TRP A 1 78 ? -5.804 -9.506 -0.178 1.00 93.81 78 TRP A C 1
ATOM 621 O O . TRP A 1 78 ? -6.719 -9.336 0.625 1.00 93.81 78 TRP A O 1
ATOM 631 N N . VAL A 1 79 ? -5.905 -9.051 -1.431 1.00 90.94 79 VAL A N 1
ATOM 632 C CA . VAL A 1 79 ? -7.110 -8.346 -1.907 1.00 90.94 79 VAL A CA 1
ATOM 633 C C . VAL A 1 79 ? -8.316 -9.288 -1.968 1.00 90.94 79 VAL A C 1
ATOM 635 O O . VAL A 1 79 ? -9.424 -8.908 -1.583 1.00 90.94 79 VAL A O 1
ATOM 638 N N . ILE A 1 80 ? -8.122 -10.537 -2.398 1.00 91.44 80 ILE A N 1
ATOM 639 C CA . ILE A 1 80 ? -9.198 -11.536 -2.469 1.00 91.44 80 ILE A CA 1
ATOM 640 C C . ILE A 1 80 ? -9.695 -11.936 -1.073 1.00 91.44 80 ILE A C 1
ATOM 642 O O . ILE A 1 80 ? -10.90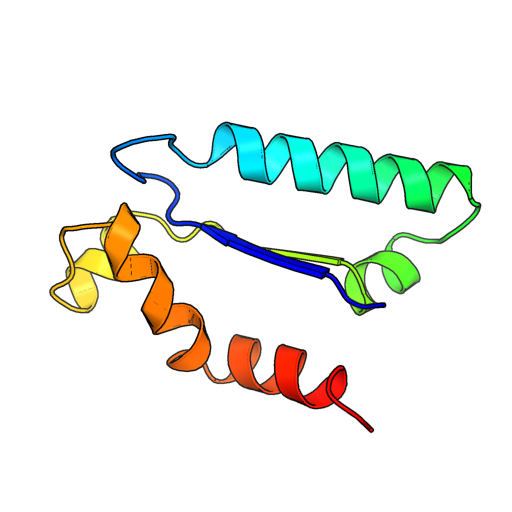0 -12.088 -0.877 1.00 91.44 80 ILE A O 1
ATOM 646 N N . SER A 1 81 ? -8.814 -12.053 -0.074 1.00 90.88 81 SER A N 1
ATOM 647 C CA . SER A 1 81 ? -9.231 -12.392 1.295 1.00 90.88 81 SER A CA 1
ATOM 648 C C . SER A 1 81 ? -10.124 -11.321 1.939 1.00 90.88 81 SER A C 1
ATOM 650 O O . SER A 1 81 ? -10.939 -11.655 2.801 1.00 90.88 81 SER A O 1
ATOM 652 N N . HIS A 1 82 ? -10.038 -10.072 1.470 1.00 88.06 82 HIS A N 1
ATOM 653 C CA . HIS A 1 82 ? -10.822 -8.929 1.951 1.00 88.06 82 HIS A CA 1
ATOM 654 C C . HIS A 1 82 ? -11.966 -8.501 1.023 1.00 88.06 82 HIS A C 1
ATOM 656 O O . HIS A 1 82 ? -12.806 -7.690 1.416 1.00 88.06 82 HIS A O 1
ATOM 662 N N . SER A 1 83 ? -12.042 -9.059 -0.187 1.00 75.88 83 SER A N 1
ATOM 663 C CA . SER A 1 83 ? -13.159 -8.875 -1.118 1.00 75.88 83 SER A CA 1
ATOM 664 C C . SER A 1 83 ? -14.135 -10.044 -1.001 1.00 75.88 83 SER A C 1
ATOM 666 O O . SER A 1 83 ? -14.316 -10.852 -1.908 1.00 75.88 83 SER A O 1
ATOM 668 N N . LYS A 1 84 ? -14.798 -10.140 0.153 1.00 63.28 84 LYS A N 1
ATOM 669 C CA . LYS A 1 84 ? -16.011 -10.953 0.282 1.00 63.28 84 LYS A CA 1
ATOM 670 C C . LYS A 1 84 ? -17.234 -10.048 0.367 1.00 63.28 84 LYS A C 1
ATOM 672 O O . LYS A 1 84 ? -17.371 -9.277 1.315 1.00 63.28 84 LYS A O 1
ATOM 677 N N . GLY A 1 85 ? -18.078 -10.156 -0.657 1.00 50.31 85 GLY A N 1
ATOM 678 C CA . GLY A 1 85 ? -19.513 -9.883 -0.586 1.00 50.31 85 GLY A CA 1
ATOM 679 C C . GLY A 1 85 ? -20.277 -11.143 -0.208 1.00 50.31 85 GLY A C 1
ATOM 680 O O . GLY A 1 85 ? -19.717 -12.249 -0.400 1.00 50.31 85 GLY A O 1
#